Protein AF-A0A0Q8CSE6-F1 (afdb_monomer_lite)

Sequence (65 aa):
MGDVLELTLMTGGQGVAVMKNAAIVGTLTGIRVAQMINCMNSGFDYKAIVSTLNGGQCVVRVELL

Structure (mmCIF, N/CA/C/O backbone):
data_AF-A0A0Q8CSE6-F1
#
_entry.id   AF-A0A0Q8CSE6-F1
#
loop_
_atom_site.group_PDB
_atom_site.id
_atom_site.type_symbol
_atom_site.label_atom_id
_atom_site.label_alt_id
_atom_site.label_comp_id
_atom_site.label_asym_id
_atom_site.label_entity_i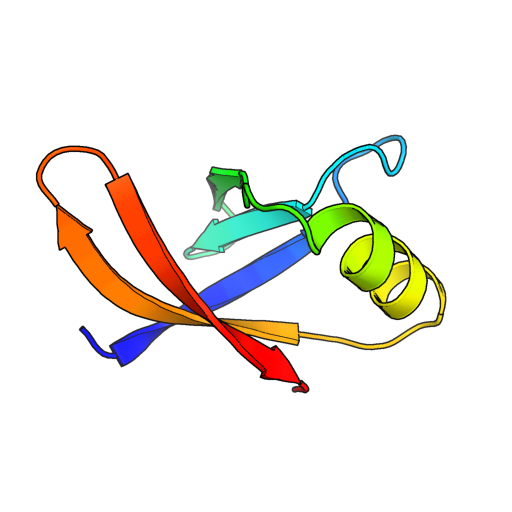d
_atom_site.label_seq_id
_atom_site.pdbx_PDB_ins_code
_atom_site.Cartn_x
_atom_site.Cartn_y
_atom_site.Cartn_z
_atom_site.occupancy
_atom_site.B_iso_or_equiv
_atom_site.auth_seq_id
_atom_site.auth_comp_id
_atom_site.auth_asym_id
_atom_site.auth_atom_id
_atom_site.pdbx_PDB_model_num
ATOM 1 N N . MET A 1 1 ? 4.731 -6.114 -14.997 1.00 61.38 1 MET A N 1
ATOM 2 C CA . MET A 1 1 ? 3.310 -5.736 -14.813 1.00 61.38 1 MET A CA 1
ATOM 3 C C . MET A 1 1 ? 2.634 -6.899 -14.118 1.00 61.38 1 MET A C 1
ATOM 5 O O . MET A 1 1 ? 2.962 -8.028 -14.457 1.00 61.38 1 MET A O 1
ATOM 9 N N . GLY A 1 2 ? 1.775 -6.633 -13.134 1.00 77.75 2 GLY A N 1
ATOM 10 C CA . GLY A 1 2 ? 1.203 -7.674 -12.267 1.00 77.75 2 GLY A CA 1
ATOM 11 C C . GLY A 1 2 ? 1.920 -7.878 -10.925 1.00 77.75 2 GLY A C 1
ATOM 12 O O . GLY A 1 2 ? 1.449 -8.672 -10.119 1.00 77.75 2 GLY A O 1
ATOM 13 N N . ASP A 1 3 ? 3.005 -7.143 -10.653 1.00 84.25 3 ASP A N 1
ATOM 14 C CA . ASP A 1 3 ? 3.617 -7.098 -9.319 1.00 84.25 3 ASP A CA 1
ATOM 15 C C . ASP A 1 3 ? 2.592 -6.564 -8.309 1.00 84.25 3 ASP A C 1
ATOM 17 O O . ASP A 1 3 ? 1.978 -5.515 -8.541 1.00 84.25 3 ASP A O 1
ATOM 21 N N . VAL A 1 4 ? 2.438 -7.274 -7.191 1.00 88.62 4 VAL A N 1
ATOM 22 C CA . VAL A 1 4 ? 1.637 -6.832 -6.049 1.00 88.62 4 VAL A CA 1
ATOM 23 C C . VAL A 1 4 ? 2.549 -6.085 -5.083 1.00 88.62 4 VAL A C 1
ATOM 25 O O . VAL A 1 4 ? 3.609 -6.579 -4.702 1.00 88.62 4 VAL A O 1
ATOM 28 N N . LEU A 1 5 ? 2.136 -4.880 -4.720 1.00 92.19 5 LEU A N 1
ATOM 29 C CA . LEU A 1 5 ? 2.796 -4.004 -3.770 1.00 92.19 5 LEU A CA 1
ATOM 30 C C . LEU A 1 5 ? 1.889 -3.828 -2.557 1.00 92.19 5 LEU A C 1
ATOM 32 O O . LEU A 1 5 ? 0.672 -3.656 -2.686 1.00 92.19 5 LEU A O 1
ATOM 36 N N . GLU A 1 6 ? 2.502 -3.860 -1.385 1.00 93.44 6 GLU A N 1
ATOM 37 C CA . GLU A 1 6 ? 1.819 -3.604 -0.125 1.00 93.44 6 GLU A CA 1
ATOM 38 C C . GLU A 1 6 ? 1.606 -2.101 0.050 1.00 93.44 6 GLU A C 1
ATOM 40 O O . GLU A 1 6 ? 2.380 -1.277 -0.446 1.00 93.44 6 GLU A O 1
ATOM 45 N N . LEU A 1 7 ? 0.541 -1.736 0.754 1.00 93.62 7 LEU A N 1
ATOM 46 C CA . LEU A 1 7 ? 0.206 -0.350 1.038 1.00 93.62 7 LEU A CA 1
ATOM 47 C C . LEU A 1 7 ? 0.119 -0.167 2.546 1.00 93.62 7 LEU A C 1
ATOM 49 O O . LEU A 1 7 ? -0.494 -0.976 3.234 1.00 93.62 7 LEU A O 1
ATOM 53 N N . THR A 1 8 ? 0.721 0.902 3.053 1.00 94.12 8 THR A N 1
ATOM 54 C CA . THR A 1 8 ? 0.691 1.215 4.483 1.00 94.12 8 THR A CA 1
ATOM 55 C C . THR A 1 8 ? 0.459 2.698 4.714 1.00 94.12 8 THR A C 1
ATOM 57 O O . THR A 1 8 ? 0.842 3.539 3.896 1.00 94.12 8 THR A O 1
ATOM 60 N N . LEU A 1 9 ? -0.170 3.036 5.834 1.00 93.31 9 LEU A N 1
ATOM 61 C CA . LEU A 1 9 ? -0.322 4.422 6.251 1.00 93.31 9 LEU A CA 1
ATOM 62 C C . LEU A 1 9 ? 1.031 4.979 6.692 1.00 93.31 9 LEU A C 1
ATOM 64 O O . LEU A 1 9 ? 1.758 4.368 7.473 1.00 93.31 9 LEU A O 1
ATOM 68 N N . MET A 1 10 ? 1.365 6.169 6.204 1.00 92.19 10 MET A N 1
ATOM 69 C CA . MET A 1 10 ? 2.537 6.889 6.688 1.00 92.19 10 MET A CA 1
ATOM 70 C C . MET A 1 10 ? 2.310 7.371 8.121 1.00 92.19 10 MET A C 1
ATOM 72 O O . MET A 1 10 ? 1.190 7.712 8.512 1.00 92.19 10 MET A O 1
ATOM 76 N N . THR A 1 11 ? 3.392 7.475 8.891 1.00 85.19 11 THR A N 1
ATOM 77 C CA . THR A 1 11 ? 3.365 8.055 10.236 1.00 85.19 11 THR A CA 1
ATOM 78 C C . THR A 1 11 ? 2.734 9.450 10.197 1.00 85.19 11 THR A C 1
ATOM 80 O O . THR A 1 11 ? 3.149 10.302 9.414 1.00 85.19 11 THR A O 1
ATOM 83 N N . GLY A 1 12 ? 1.708 9.679 11.021 1.00 80.69 12 GLY A N 1
ATOM 84 C CA . GLY A 1 12 ? 0.929 10.924 11.028 1.00 80.69 12 GLY A CA 1
ATOM 85 C C . GLY A 1 12 ? -0.308 10.924 10.119 1.00 80.69 12 GLY A C 1
ATOM 86 O O . GLY A 1 12 ? -1.039 11.908 10.111 1.00 80.69 12 GLY A O 1
ATOM 87 N N . GLY A 1 13 ? -0.575 9.842 9.374 1.00 76.38 13 GLY A N 1
ATOM 88 C CA . GLY A 1 13 ? -1.828 9.647 8.631 1.00 76.38 13 GLY A CA 1
ATOM 89 C C . GLY A 1 13 ? -2.012 10.558 7.414 1.00 76.38 13 GLY A C 1
ATOM 90 O O . GLY A 1 13 ? -3.111 10.653 6.880 1.00 76.38 13 GLY A O 1
ATOM 91 N N . GLN A 1 14 ? -0.957 11.242 6.965 1.00 82.69 14 GLN 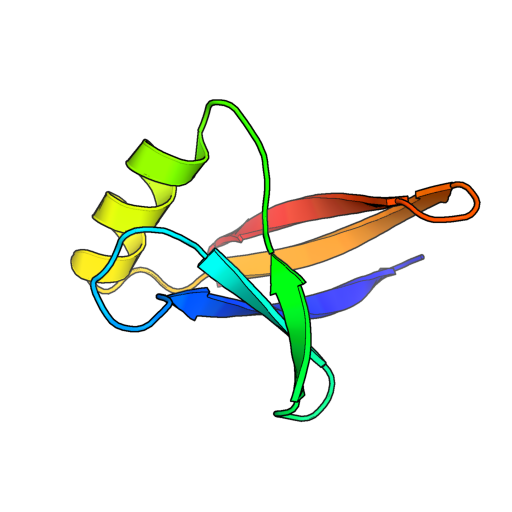A N 1
ATOM 92 C CA . GLN A 1 14 ? -1.031 12.223 5.874 1.00 82.69 14 GLN A CA 1
ATOM 93 C C . GLN A 1 14 ? -0.768 11.626 4.483 1.00 82.69 14 GLN A C 1
ATOM 95 O O . GLN A 1 14 ? -0.739 12.353 3.492 1.00 82.69 14 GLN A O 1
ATOM 100 N N . GLY A 1 15 ? -0.571 10.312 4.385 1.00 91.12 15 GLY A N 1
ATOM 101 C CA . GLY A 1 15 ? -0.251 9.663 3.121 1.00 91.12 15 GLY A CA 1
ATOM 102 C C . GLY A 1 15 ? -0.292 8.146 3.199 1.00 91.12 15 GLY A C 1
ATOM 103 O O . GLY A 1 15 ? -0.354 7.559 4.280 1.00 91.12 15 GLY A O 1
ATOM 104 N N . VAL A 1 16 ? -0.227 7.526 2.024 1.00 94.00 16 VAL A N 1
ATOM 105 C CA . VAL A 1 16 ? -0.099 6.078 1.865 1.00 94.00 16 VAL A CA 1
ATOM 106 C C . VAL A 1 16 ? 1.253 5.795 1.221 1.00 94.00 16 VAL A C 1
ATOM 108 O O . VAL A 1 16 ? 1.539 6.278 0.123 1.00 94.00 16 VAL A O 1
ATOM 111 N N . ALA A 1 17 ? 2.089 5.026 1.906 1.00 94.31 17 ALA A N 1
ATOM 112 C CA . ALA A 1 17 ? 3.344 4.525 1.378 1.00 94.31 17 ALA A CA 1
ATOM 113 C C . ALA A 1 17 ? 3.114 3.217 0.616 1.00 94.31 17 ALA A C 1
ATOM 115 O O . ALA A 1 17 ? 2.295 2.383 1.003 1.00 94.31 17 ALA A O 1
ATOM 116 N N . VAL A 1 18 ? 3.865 3.047 -0.467 1.00 93.25 18 VAL A N 1
ATOM 117 C CA . VAL A 1 18 ? 3.912 1.816 -1.253 1.00 93.25 18 VAL A CA 1
ATOM 118 C C . VAL A 1 18 ? 5.147 1.038 -0.823 1.00 93.25 18 VAL A C 1
ATOM 120 O O . VAL A 1 18 ? 6.260 1.571 -0.865 1.00 93.25 18 VAL A O 1
ATOM 123 N N . MET A 1 19 ? 4.957 -0.213 -0.417 1.00 93.56 19 MET A N 1
ATOM 124 C CA . MET A 1 19 ? 6.022 -1.087 0.054 1.00 93.56 19 MET A CA 1
ATOM 125 C C . MET A 1 19 ? 6.296 -2.238 -0.915 1.00 93.56 19 MET A C 1
ATOM 127 O O . MET A 1 19 ? 5.389 -2.812 -1.521 1.00 93.56 19 MET A O 1
ATOM 131 N N . LYS A 1 20 ? 7.575 -2.600 -1.025 1.00 90.44 20 LYS A N 1
ATOM 132 C CA . LYS A 1 20 ? 8.050 -3.821 -1.681 1.00 90.44 20 LYS A CA 1
ATOM 133 C C . LYS A 1 20 ? 9.074 -4.478 -0.764 1.00 90.44 20 LYS A C 1
ATOM 135 O O . LYS A 1 20 ? 10.062 -3.840 -0.415 1.00 90.44 20 LYS A O 1
ATOM 140 N N . ASN A 1 21 ? 8.848 -5.734 -0.379 1.00 90.69 21 ASN A N 1
ATOM 141 C CA . ASN A 1 21 ? 9.732 -6.480 0.528 1.00 90.69 21 ASN A CA 1
ATOM 142 C C . ASN A 1 21 ? 10.048 -5.705 1.828 1.00 90.69 21 ASN A C 1
ATOM 144 O O . ASN A 1 21 ? 11.213 -5.544 2.181 1.00 90.69 21 ASN A O 1
ATOM 148 N N . ALA A 1 22 ? 9.015 -5.175 2.496 1.00 89.44 22 ALA A N 1
ATOM 149 C CA . ALA A 1 22 ? 9.120 -4.355 3.714 1.00 89.44 22 ALA A CA 1
ATOM 150 C C . ALA A 1 22 ? 9.913 -3.031 3.587 1.00 89.44 22 ALA A C 1
ATOM 152 O O . ALA A 1 22 ? 10.191 -2.380 4.593 1.00 89.44 22 ALA A O 1
ATOM 153 N N . ALA A 1 23 ? 10.249 -2.595 2.369 1.00 92.00 23 ALA A N 1
ATOM 154 C CA . ALA A 1 23 ? 10.881 -1.305 2.110 1.00 92.00 23 ALA A CA 1
ATOM 155 C C . ALA A 1 23 ? 9.920 -0.351 1.390 1.00 92.00 23 ALA A C 1
ATOM 157 O O . ALA A 1 23 ? 9.221 -0.751 0.456 1.00 92.00 23 ALA A O 1
ATOM 158 N N . ILE A 1 24 ? 9.917 0.926 1.785 1.00 91.62 24 ILE A N 1
ATOM 159 C CA . ILE A 1 24 ? 9.157 1.976 1.094 1.00 91.62 24 ILE A CA 1
ATOM 160 C C . ILE A 1 24 ? 9.828 2.257 -0.252 1.00 91.62 24 ILE A C 1
ATOM 162 O O . ILE A 1 24 ? 10.982 2.675 -0.304 1.00 91.62 24 ILE A O 1
ATOM 166 N N . VAL A 1 25 ? 9.086 2.053 -1.338 1.00 90.62 25 VAL A N 1
ATOM 167 C CA . VAL A 1 25 ? 9.547 2.307 -2.715 1.00 90.62 25 VAL A CA 1
ATOM 168 C C . VAL A 1 25 ? 8.910 3.550 -3.334 1.00 90.62 25 VAL A C 1
ATOM 170 O O . VAL A 1 25 ? 9.295 3.966 -4.424 1.00 90.62 25 VAL A O 1
ATOM 173 N N . GLY A 1 26 ? 7.943 4.156 -2.644 1.00 90.19 26 GLY A N 1
ATOM 174 C CA . GLY A 1 26 ? 7.304 5.393 -3.068 1.00 90.19 26 GLY A CA 1
ATOM 175 C C . GLY A 1 26 ? 6.075 5.737 -2.237 1.00 90.19 26 GLY A C 1
ATOM 176 O O . GLY A 1 26 ? 5.750 5.071 -1.253 1.00 90.19 26 GLY A O 1
ATOM 177 N N . THR A 1 27 ? 5.375 6.782 -2.660 1.00 92.19 27 THR A N 1
ATOM 178 C CA . THR A 1 27 ? 4.115 7.229 -2.065 1.00 92.19 27 THR A CA 1
ATOM 179 C C . THR A 1 27 ? 3.002 7.173 -3.101 1.00 92.19 27 THR A C 1
ATOM 181 O O . THR A 1 27 ? 3.213 7.444 -4.286 1.00 92.19 27 THR A O 1
ATOM 184 N N . LEU A 1 28 ? 1.805 6.792 -2.663 1.00 91.62 28 LEU A N 1
ATOM 185 C CA . LEU A 1 28 ? 0.630 6.797 -3.517 1.00 91.62 28 LEU A CA 1
ATOM 186 C C . LEU A 1 28 ? 0.160 8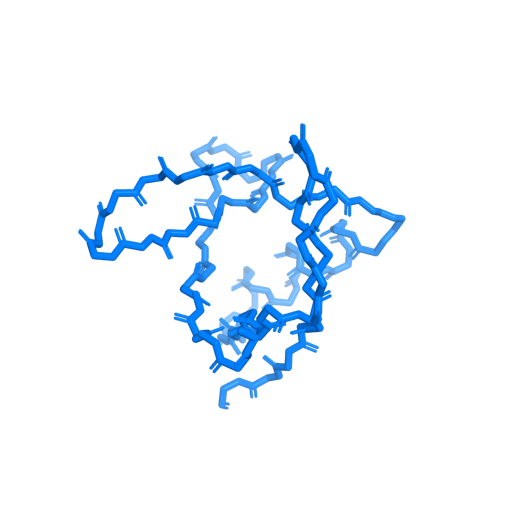.242 -3.705 1.00 91.62 28 LEU A C 1
ATOM 188 O O . LEU A 1 28 ? -0.048 8.971 -2.735 1.00 91.62 28 LEU A O 1
ATOM 192 N N . THR A 1 29 ? -0.045 8.645 -4.953 1.00 89.88 29 THR A N 1
ATOM 193 C CA . THR A 1 29 ? -0.574 9.964 -5.301 1.00 89.88 29 THR A CA 1
ATOM 194 C C . THR A 1 29 ? -1.908 9.814 -6.028 1.00 89.88 29 THR A C 1
ATOM 196 O O . THR A 1 29 ? -2.147 8.836 -6.735 1.00 89.88 29 THR A O 1
ATOM 199 N N . GLY A 1 30 ? -2.820 10.767 -5.826 1.00 86.62 30 GLY A N 1
ATOM 200 C CA . GLY A 1 30 ? -4.116 10.776 -6.503 1.00 86.62 30 GLY A CA 1
ATOM 201 C C . GLY A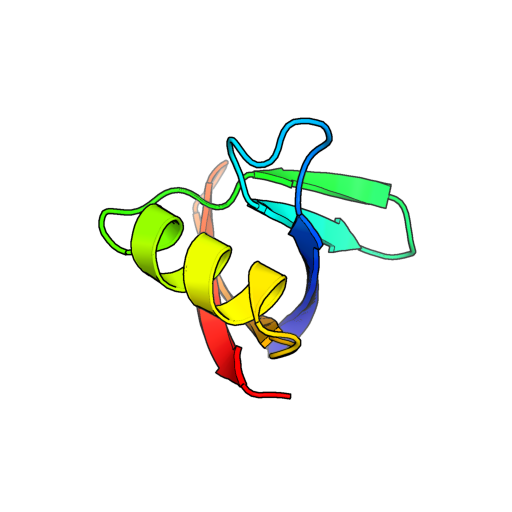 1 30 ? -5.229 11.430 -5.691 1.00 86.62 30 GLY A C 1
ATOM 202 O O . GLY A 1 30 ? -5.157 11.557 -4.471 1.00 86.62 30 GLY A O 1
ATOM 203 N N . ILE A 1 31 ? -6.309 11.805 -6.377 1.00 85.75 31 ILE A N 1
ATOM 204 C CA . ILE A 1 31 ? -7.439 12.535 -5.777 1.00 85.75 31 ILE A CA 1
ATOM 205 C C . ILE A 1 31 ? -8.226 11.724 -4.733 1.00 85.75 31 ILE A C 1
ATOM 207 O O . ILE A 1 31 ? -8.955 12.297 -3.932 1.00 85.75 31 ILE A O 1
ATOM 211 N N . ARG A 1 32 ? -8.090 10.390 -4.729 1.00 88.44 32 ARG A N 1
ATOM 212 C CA . ARG A 1 32 ? -8.805 9.484 -3.810 1.00 88.44 32 ARG A CA 1
ATOM 213 C C . ARG A 1 32 ? -7.976 9.040 -2.602 1.00 88.44 32 ARG A C 1
ATOM 215 O O . ARG A 1 32 ? -8.491 8.297 -1.774 1.00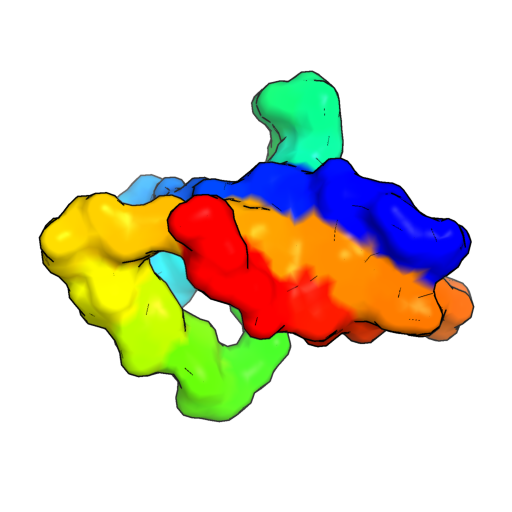 88.44 32 ARG A O 1
ATOM 222 N N . VAL A 1 33 ? -6.727 9.498 -2.466 1.00 90.50 33 VAL A N 1
ATOM 223 C CA . VAL A 1 33 ? -5.835 9.071 -1.369 1.00 90.50 33 VAL A CA 1
ATOM 224 C C . VAL A 1 33 ? -6.436 9.401 0.000 1.00 90.50 33 VAL A C 1
ATOM 226 O O . VAL A 1 33 ? -6.424 8.551 0.879 1.00 90.50 33 VAL A O 1
ATOM 229 N N . ALA A 1 34 ? -7.055 10.574 0.169 1.00 91.38 34 ALA A N 1
ATOM 230 C CA . ALA A 1 34 ? -7.712 10.942 1.428 1.00 91.38 34 ALA A CA 1
ATOM 231 C C . ALA A 1 34 ? -8.855 9.982 1.813 1.00 91.38 34 ALA A C 1
ATOM 233 O O . ALA A 1 34 ? -8.972 9.578 2.967 1.00 91.38 34 ALA A O 1
ATOM 234 N N . GLN A 1 35 ? -9.676 9.568 0.840 1.00 91.31 35 GLN A N 1
ATOM 235 C CA . GLN A 1 35 ? -10.736 8.582 1.071 1.00 91.31 35 GLN A CA 1
ATOM 236 C C . GLN A 1 35 ? -10.145 7.229 1.480 1.00 91.31 35 GLN A C 1
ATOM 238 O O . GLN A 1 35 ? -10.638 6.585 2.400 1.00 91.31 35 GLN A O 1
ATOM 243 N N . MET A 1 36 ? -9.067 6.820 0.817 1.00 91.19 36 MET A N 1
ATOM 244 C CA . MET A 1 36 ? -8.388 5.561 1.090 1.00 91.19 36 MET A CA 1
ATOM 245 C C . MET A 1 36 ? -7.732 5.540 2.475 1.00 91.19 36 MET A C 1
ATOM 247 O O . MET A 1 36 ? -7.844 4.539 3.175 1.00 91.19 36 MET A O 1
ATOM 251 N N . ILE A 1 37 ? -7.132 6.656 2.906 1.00 93.31 37 ILE A N 1
ATOM 252 C CA . ILE A 1 37 ? -6.605 6.824 4.267 1.00 93.31 37 ILE A CA 1
ATOM 253 C C . ILE A 1 37 ? -7.709 6.583 5.301 1.00 93.31 37 ILE A C 1
ATOM 255 O O . ILE A 1 37 ? -7.499 5.848 6.261 1.00 93.31 37 ILE A O 1
ATOM 259 N N . ASN A 1 38 ? -8.904 7.146 5.094 1.00 92.69 38 ASN A N 1
ATOM 260 C CA . ASN A 1 38 ? -10.037 6.931 5.999 1.00 92.69 38 ASN A CA 1
ATOM 261 C C . ASN A 1 38 ? -10.470 5.458 6.052 1.00 92.69 38 ASN A C 1
ATOM 263 O O . ASN A 1 38 ? -10.755 4.945 7.135 1.00 92.69 38 ASN A O 1
ATOM 267 N N . CYS A 1 39 ? -10.493 4.763 4.912 1.00 92.44 39 CYS A N 1
ATOM 268 C CA . CYS A 1 39 ? -10.784 3.330 4.877 1.00 92.44 39 CYS A CA 1
ATOM 269 C C . CYS A 1 39 ? -9.709 2.515 5.614 1.00 92.44 39 CYS A C 1
ATOM 271 O O . CYS A 1 39 ? -10.045 1.695 6.461 1.00 92.44 39 CYS A O 1
ATOM 273 N N . MET A 1 40 ? -8.425 2.789 5.383 1.00 92.56 40 MET A N 1
ATOM 274 C CA . MET A 1 40 ? -7.333 2.111 6.092 1.00 92.56 40 MET A CA 1
ATOM 275 C C . MET A 1 40 ? -7.377 2.353 7.604 1.00 92.56 40 MET A C 1
ATOM 277 O O . MET A 1 40 ? -7.264 1.412 8.381 1.00 92.56 40 MET A O 1
ATOM 281 N N . ASN A 1 41 ? -7.652 3.588 8.036 1.00 92.19 41 ASN A N 1
ATOM 282 C CA . ASN A 1 41 ? -7.870 3.907 9.453 1.00 92.19 41 ASN A CA 1
ATOM 283 C C . ASN A 1 41 ? -9.083 3.177 10.054 1.00 92.19 41 ASN A C 1
ATOM 285 O O . ASN A 1 41 ? -9.140 2.982 11.264 1.00 92.19 41 ASN A O 1
ATOM 289 N N . SER A 1 42 ? -10.047 2.769 9.224 1.00 92.75 42 SER A N 1
ATOM 290 C CA . SER A 1 42 ? -11.220 1.989 9.642 1.00 92.75 42 SER A CA 1
ATOM 291 C C . SER A 1 42 ? -10.965 0.473 9.644 1.00 92.75 42 SER A C 1
ATOM 293 O O . SER A 1 42 ? -11.894 -0.289 9.900 1.00 92.75 42 SER A O 1
ATOM 295 N N . GLY A 1 43 ? -9.733 0.031 9.361 1.00 92.25 43 GLY A N 1
ATOM 296 C CA . GLY A 1 43 ? -9.333 -1.379 9.362 1.00 92.25 43 GLY A CA 1
ATOM 297 C C . GLY A 1 43 ? -9.476 -2.094 8.017 1.00 92.25 43 GLY A C 1
ATOM 298 O O . GLY A 1 43 ? -9.487 -3.320 7.992 1.00 92.25 43 GLY A O 1
ATOM 299 N N . PHE A 1 44 ? -9.616 -1.362 6.906 1.00 93.62 44 PHE A N 1
ATOM 300 C CA . PHE A 1 44 ? -9.617 -1.962 5.570 1.00 93.62 44 PHE A CA 1
ATOM 301 C C . PHE A 1 44 ? -8.204 -2.044 4.994 1.00 93.62 44 PHE A C 1
ATOM 303 O O . PHE A 1 44 ? -7.542 -1.020 4.808 1.00 93.62 44 PHE A O 1
ATOM 310 N N . ASP A 1 45 ? -7.790 -3.249 4.621 1.00 91.44 45 ASP A N 1
ATOM 311 C CA . ASP A 1 45 ? -6.507 -3.488 3.971 1.00 91.44 45 ASP A CA 1
ATOM 312 C C . ASP A 1 45 ? -6.632 -3.430 2.444 1.00 91.44 45 ASP A C 1
ATOM 314 O O . ASP A 1 45 ? -7.630 -3.844 1.847 1.00 91.44 45 ASP A O 1
ATOM 318 N N . TYR A 1 46 ? -5.595 -2.908 1.792 1.00 93.06 46 TYR A N 1
ATOM 319 C CA . TYR A 1 46 ? -5.547 -2.761 0.340 1.00 93.06 46 TYR A CA 1
ATOM 320 C C . TYR A 1 46 ? -4.214 -3.242 -0.220 1.00 93.06 46 TYR A C 1
ATOM 322 O O . TYR A 1 46 ? -3.169 -3.128 0.419 1.00 93.06 46 TYR A O 1
ATOM 330 N N . LYS A 1 47 ? -4.243 -3.675 -1.479 1.00 92.19 47 LYS A N 1
ATOM 331 C CA . LYS A 1 47 ? -3.058 -3.977 -2.285 1.00 92.19 47 LYS A CA 1
ATOM 332 C C . LYS A 1 47 ? -3.012 -3.101 -3.530 1.00 92.19 47 LYS A C 1
ATOM 334 O O . LYS A 1 47 ? -4.047 -2.735 -4.088 1.00 92.19 47 LYS A O 1
ATOM 339 N N . ALA A 1 48 ? -1.808 -2.792 -3.993 1.00 92.44 48 ALA A N 1
ATOM 340 C CA . ALA A 1 48 ? -1.580 -2.117 -5.264 1.00 92.44 48 ALA A CA 1
ATOM 341 C C . ALA A 1 48 ? -1.025 -3.106 -6.289 1.00 92.44 48 ALA A C 1
ATOM 343 O O . ALA A 1 48 ? -0.024 -3.766 -6.043 1.00 92.44 48 ALA A O 1
ATOM 344 N N . ILE A 1 49 ? -1.642 -3.183 -7.462 1.00 92.19 49 ILE A N 1
ATOM 345 C CA . ILE A 1 49 ? -1.174 -4.004 -8.579 1.00 92.19 49 ILE A CA 1
ATOM 346 C C . ILE A 1 49 ? -0.569 -3.081 -9.629 1.00 92.19 49 ILE A C 1
ATOM 348 O O . ILE A 1 49 ? -1.238 -2.169 -10.122 1.00 92.19 49 ILE A O 1
ATOM 352 N N . VAL A 1 50 ? 0.694 -3.309 -9.992 1.00 90.50 50 VAL A N 1
ATOM 353 C CA . VAL A 1 50 ? 1.386 -2.496 -11.001 1.00 90.50 50 VAL A CA 1
ATOM 354 C C . VAL A 1 50 ? 0.747 -2.696 -12.370 1.00 90.50 50 VAL A C 1
ATOM 356 O O . VAL A 1 50 ? 0.881 -3.761 -12.982 1.00 90.50 50 VAL A O 1
ATOM 359 N N . SER A 1 51 ? 0.105 -1.636 -12.857 1.00 89.31 51 SER A N 1
ATOM 360 C CA . SER A 1 51 ? -0.521 -1.580 -14.174 1.00 89.31 51 SER A CA 1
ATOM 361 C C . SER A 1 51 ? 0.477 -1.145 -15.237 1.00 89.31 51 SER A C 1
ATOM 363 O O . SER A 1 51 ? 0.585 -1.789 -16.271 1.00 89.31 51 SER A O 1
ATOM 365 N N . THR A 1 52 ? 1.249 -0.077 -15.011 1.00 86.69 52 THR A N 1
ATOM 366 C CA . THR A 1 52 ? 2.211 0.432 -16.006 1.00 86.69 52 THR A CA 1
ATOM 367 C C . THR A 1 52 ? 3.416 1.081 -15.338 1.00 86.69 52 THR A C 1
ATOM 369 O O . THR A 1 52 ? 3.287 1.727 -14.302 1.00 86.69 52 THR A O 1
ATOM 372 N N . LEU A 1 53 ? 4.593 0.917 -15.944 1.00 83.69 53 LEU A N 1
ATOM 373 C CA . LEU A 1 53 ? 5.829 1.582 -15.536 1.00 83.69 53 LEU A CA 1
ATOM 374 C C . LEU A 1 53 ? 6.232 2.569 -16.630 1.00 83.69 53 LEU A C 1
ATOM 376 O O . LEU A 1 53 ? 6.543 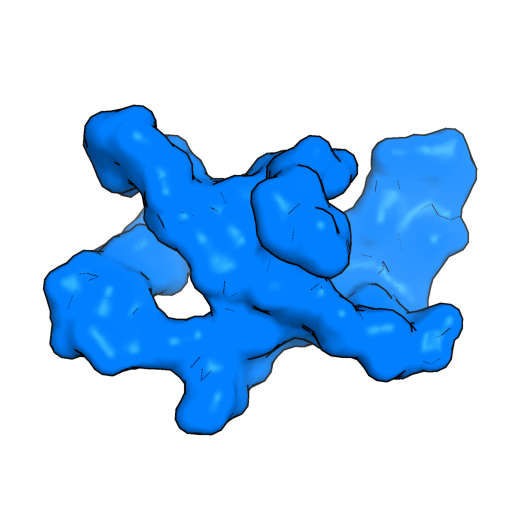2.155 -17.742 1.00 83.69 53 LEU A O 1
ATOM 380 N N . ASN A 1 54 ? 6.242 3.860 -16.307 1.00 81.00 54 ASN A N 1
ATOM 381 C CA . ASN A 1 54 ? 6.630 4.931 -17.220 1.00 81.00 54 ASN A CA 1
ATOM 382 C C . ASN A 1 54 ? 7.854 5.658 -16.669 1.00 81.00 54 ASN A C 1
ATOM 384 O O . ASN A 1 54 ? 7.698 6.626 -15.934 1.00 81.00 54 ASN A O 1
ATOM 388 N N . GLY A 1 55 ? 9.058 5.173 -17.001 1.00 67.94 55 GLY A N 1
ATOM 389 C CA . GLY A 1 55 ? 10.342 5.899 -16.926 1.00 67.94 55 GLY A CA 1
ATOM 390 C C . GLY A 1 55 ? 10.690 6.675 -15.641 1.00 67.94 55 GLY A C 1
ATOM 391 O O . GLY A 1 55 ? 11.571 7.524 -15.690 1.00 67.94 55 GLY A O 1
ATOM 392 N N . GLY A 1 56 ? 10.000 6.432 -14.522 1.00 76.88 56 GLY A N 1
ATOM 393 C CA . GLY A 1 56 ? 10.078 7.237 -13.296 1.00 76.88 56 GLY A CA 1
ATOM 394 C C . GLY A 1 56 ? 8.769 7.301 -12.497 1.00 76.88 56 GLY A C 1
ATOM 395 O O . GLY A 1 56 ? 8.799 7.594 -11.307 1.00 76.88 56 GLY A O 1
ATOM 396 N N . GLN A 1 57 ? 7.625 6.978 -13.107 1.00 80.62 57 GLN A N 1
ATOM 397 C CA . GLN A 1 57 ? 6.338 6.834 -12.422 1.00 80.62 57 GLN A CA 1
ATOM 398 C C . GLN A 1 57 ? 5.773 5.421 -12.574 1.00 80.62 57 GLN A C 1
ATOM 400 O O . GLN A 1 57 ? 5.849 4.803 -13.638 1.00 80.62 57 GLN A O 1
ATOM 405 N N . CYS A 1 58 ? 5.179 4.922 -11.493 1.00 86.31 58 CYS A N 1
ATOM 406 C CA . CYS A 1 58 ? 4.476 3.648 -11.455 1.00 86.31 58 CYS A CA 1
ATOM 407 C C . CYS A 1 58 ? 2.974 3.914 -11.341 1.00 86.31 58 CYS A C 1
ATOM 409 O O . CYS A 1 58 ? 2.522 4.536 -10.381 1.00 86.31 58 CYS A O 1
ATOM 411 N N . VAL A 1 59 ? 2.203 3.445 -12.319 1.00 89.25 59 VAL A N 1
ATOM 412 C CA . VAL A 1 59 ? 0.740 3.480 -12.275 1.00 89.25 59 VAL A CA 1
ATOM 413 C C . VAL A 1 59 ? 0.260 2.162 -11.694 1.00 89.25 59 VAL A C 1
ATOM 415 O O . VAL A 1 59 ? 0.543 1.093 -12.241 1.00 89.25 59 VAL A O 1
ATOM 418 N N . VAL A 1 60 ? -0.492 2.239 -10.600 1.00 90.75 60 VAL A N 1
ATOM 419 C CA . VAL A 1 60 ? -1.037 1.071 -9.905 1.00 90.75 60 VAL A CA 1
ATOM 420 C C . VAL A 1 60 ? -2.560 1.089 -9.912 1.00 90.75 60 VAL A C 1
ATOM 422 O O . VAL A 1 60 ? -3.186 2.147 -9.855 1.00 90.75 60 VAL A O 1
ATOM 425 N N . ARG A 1 61 ? -3.160 -0.098 -9.955 1.00 90.88 61 ARG A N 1
ATOM 426 C CA . ARG A 1 61 ? -4.567 -0.309 -9.621 1.00 90.88 61 ARG A CA 1
ATOM 427 C C . ARG A 1 61 ? -4.643 -0.744 -8.163 1.00 90.88 61 ARG A C 1
ATOM 429 O O . ARG A 1 61 ? -4.002 -1.721 -7.794 1.00 90.88 61 ARG A O 1
ATOM 436 N N . VAL A 1 62 ? -5.407 -0.023 -7.351 1.00 91.38 62 VAL A N 1
ATOM 437 C CA . VAL A 1 62 ? -5.622 -0.380 -5.943 1.00 91.38 62 VAL A CA 1
ATOM 438 C C . VAL A 1 62 ? -6.886 -1.221 -5.818 1.00 91.38 62 VAL A C 1
ATOM 440 O O . VAL A 1 62 ? -7.915 -0.886 -6.407 1.00 91.38 62 VAL A O 1
ATOM 443 N N . GLU A 1 63 ? -6.798 -2.304 -5.056 1.00 92.19 63 GLU A N 1
ATOM 444 C CA . GLU A 1 63 ? -7.895 -3.231 -4.782 1.00 92.19 63 GLU A CA 1
ATOM 445 C C . GLU A 1 63 ? -7.938 -3.552 -3.284 1.00 92.19 63 GLU A C 1
ATOM 447 O O . GLU A 1 63 ? -6.904 -3.521 -2.613 1.00 92.19 63 GLU A O 1
ATOM 452 N N . LEU A 1 64 ? -9.134 -3.834 -2.761 1.00 89.06 64 LEU A N 1
ATOM 453 C CA . LEU A 1 64 ? -9.304 -4.337 -1.396 1.00 89.06 64 LEU A CA 1
ATOM 454 C C . LEU A 1 64 ? -8.645 -5.724 -1.283 1.00 89.06 64 LEU A C 1
ATOM 456 O O . LEU A 1 64 ? -8.686 -6.495 -2.252 1.00 89.06 64 LEU A O 1
ATOM 460 N N . LEU A 1 65 ? -8.010 -6.004 -0.143 1.00 84.12 65 LEU A N 1
ATOM 461 C CA . LEU A 1 65 ? -7.441 -7.319 0.164 1.00 84.12 65 LEU A CA 1
ATOM 462 C C . LEU A 1 65 ? -8.517 -8.353 0.513 1.00 84.12 65 LEU A C 1
ATOM 464 O O . LEU A 1 65 ? -9.524 -7.982 1.155 1.00 84.12 65 LEU A O 1
#

pLDDT: mean 88.76, std 6.14, range [61.38, 94.31]

Secondary structure (DSSP, 8-state):
---EEEEEEPTTSS-EEEEETTEEEEE--STTHHHHHHHHHTT--EEEEEEEEETTEEEEEEEE-

Foldseek 3Di:
DFDKWFWDADPPLPFIFTHDPNDGPGTDDDPCGNVVSVCVVVVWGKIWTFPDDDPPDTDTDIDTD

Radius of gyration: 11.21 Å; chains: 1; bounding box: 22×20×28 Å